Protein AF-A0A1S3S7C3-F1 (afdb_monomer_lite)

Structure (mmCIF, N/CA/C/O backbone):
data_AF-A0A1S3S7C3-F1
#
_entry.id   AF-A0A1S3S7C3-F1
#
loop_
_atom_site.group_PDB
_atom_site.id
_atom_site.type_symbol
_atom_site.label_atom_id
_atom_site.label_alt_id
_atom_site.label_comp_id
_atom_site.label_asym_id
_atom_site.label_entity_id
_atom_site.label_seq_id
_atom_site.pdbx_PDB_ins_code
_atom_site.Cartn_x
_atom_site.Cartn_y
_atom_site.Cartn_z
_atom_site.occupancy
_atom_site.B_iso_or_equiv
_atom_site.auth_seq_id
_atom_site.auth_comp_id
_atom_site.auth_asym_id
_atom_site.auth_atom_id
_atom_site.pdbx_PDB_model_num
ATOM 1 N N . MET A 1 1 ? 17.188 -23.220 3.586 1.00 48.81 1 MET A N 1
ATOM 2 C CA . MET A 1 1 ? 16.042 -23.417 2.674 1.00 48.81 1 MET A CA 1
ATOM 3 C C . MET A 1 1 ? 15.777 -24.910 2.577 1.00 48.81 1 MET A C 1
ATOM 5 O O . MET A 1 1 ? 16.511 -25.603 1.889 1.00 48.81 1 MET A O 1
ATOM 9 N N . SER A 1 2 ? 14.807 -25.428 3.324 1.00 37.66 2 SER A N 1
ATOM 10 C CA . SER A 1 2 ? 14.403 -26.836 3.256 1.00 37.66 2 SER A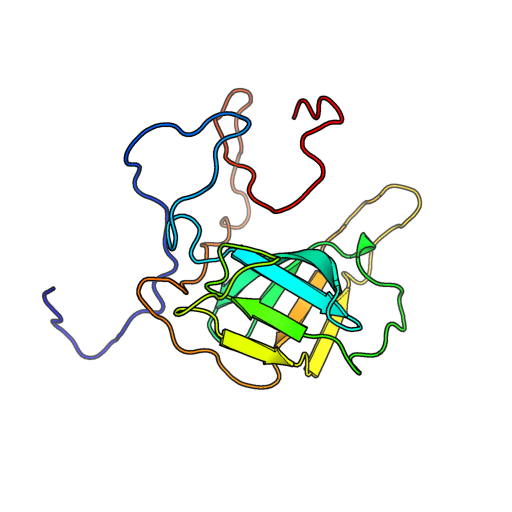 CA 1
ATOM 11 C C . SER A 1 2 ? 12.892 -26.883 3.073 1.00 37.66 2 SER A C 1
ATOM 13 O O . SER A 1 2 ? 12.126 -26.590 3.985 1.00 37.66 2 SER A O 1
ATOM 15 N N . CYS A 1 3 ? 12.478 -27.192 1.847 1.00 47.62 3 CYS A N 1
ATOM 16 C CA . CYS A 1 3 ? 11.090 -27.427 1.489 1.00 47.62 3 CYS A CA 1
ATOM 17 C C . CYS A 1 3 ? 10.824 -28.925 1.680 1.00 47.62 3 CYS A C 1
ATOM 19 O O . CYS A 1 3 ? 11.349 -29.747 0.932 1.00 47.62 3 CYS A O 1
ATOM 21 N N . LEU A 1 4 ? 10.066 -29.287 2.713 1.00 45.44 4 LEU A N 1
ATOM 22 C CA . LEU A 1 4 ? 9.526 -30.631 2.898 1.00 45.44 4 LEU A CA 1
ATOM 23 C C . LEU A 1 4 ? 8.004 -30.491 2.973 1.00 45.44 4 LEU A C 1
ATOM 25 O O . LEU A 1 4 ? 7.492 -29.799 3.847 1.00 45.44 4 LEU A O 1
ATOM 29 N N . SER A 1 5 ? 7.310 -31.170 2.057 1.00 46.44 5 SER A N 1
ATOM 30 C CA . SER A 1 5 ? 5.859 -31.156 1.791 1.00 46.44 5 SER A CA 1
ATOM 31 C C . SER A 1 5 ? 5.345 -30.024 0.881 1.00 46.44 5 SER A C 1
ATOM 33 O O . SER A 1 5 ? 5.701 -28.858 0.999 1.00 46.44 5 SER A O 1
ATOM 35 N N . SER A 1 6 ? 4.515 -30.419 -0.087 1.00 49.88 6 SER A N 1
ATOM 36 C CA . SER A 1 6 ? 4.051 -29.656 -1.256 1.00 49.88 6 SER A CA 1
ATOM 37 C C . SER A 1 6 ? 2.974 -28.603 -0.935 1.00 49.88 6 SER A C 1
ATOM 39 O O . SER A 1 6 ? 2.016 -28.420 -1.680 1.00 49.88 6 SER A O 1
ATOM 41 N N . VAL A 1 7 ? 3.119 -27.897 0.186 1.00 41.91 7 VAL A N 1
ATOM 42 C CA . VAL A 1 7 ? 2.294 -26.737 0.528 1.00 41.91 7 VAL A CA 1
ATOM 43 C C . VAL A 1 7 ? 3.240 -25.568 0.745 1.00 41.91 7 VAL A C 1
ATOM 45 O O . VAL A 1 7 ? 3.814 -25.393 1.816 1.00 41.91 7 VAL A O 1
ATOM 48 N N . CYS A 1 8 ? 3.427 -24.769 -0.305 1.00 44.06 8 CYS A N 1
ATOM 49 C CA . CYS A 1 8 ? 4.042 -23.455 -0.175 1.00 44.06 8 CYS A CA 1
ATOM 50 C C . CYS A 1 8 ? 3.039 -22.582 0.588 1.00 44.06 8 CYS A C 1
ATOM 52 O O . CYS A 1 8 ? 2.132 -21.996 -0.007 1.00 44.06 8 CYS A O 1
ATOM 54 N N . LEU A 1 9 ? 3.114 -22.617 1.920 1.00 42.75 9 LEU A N 1
ATOM 55 C CA . LEU A 1 9 ? 2.283 -21.792 2.785 1.00 42.75 9 LEU A CA 1
ATOM 56 C C . LEU A 1 9 ? 2.474 -20.332 2.360 1.00 42.75 9 LEU A C 1
ATOM 58 O O . LEU A 1 9 ? 3.602 -19.874 2.175 1.00 42.75 9 LEU A O 1
ATOM 62 N N . LEU A 1 10 ? 1.362 -19.616 2.173 1.00 52.69 10 LEU A N 1
ATOM 63 C CA . LEU A 1 10 ? 1.341 -18.157 2.078 1.00 52.69 10 LEU A CA 1
ATOM 64 C C . LEU A 1 10 ? 1.854 -17.604 3.412 1.00 52.69 10 LEU A C 1
ATOM 66 O O . LEU A 1 10 ? 1.078 -17.300 4.313 1.00 52.69 10 LEU A O 1
ATOM 70 N N . GLN A 1 11 ? 3.171 -17.553 3.562 1.00 65.00 11 GLN A N 1
ATOM 71 C CA . GLN A 1 11 ? 3.810 -17.030 4.751 1.00 65.00 11 GLN A CA 1
ATOM 72 C C . GLN A 1 11 ? 3.891 -15.514 4.578 1.00 65.00 11 GLN A C 1
ATOM 74 O O . GLN A 1 11 ? 4.613 -15.015 3.718 1.00 65.00 11 GLN A O 1
ATOM 79 N N . CYS A 1 12 ? 3.108 -14.778 5.360 1.00 76.12 12 CYS A N 1
ATOM 80 C CA . CYS A 1 12 ? 3.391 -13.369 5.580 1.00 76.12 12 CYS A CA 1
ATOM 81 C C . CYS A 1 12 ? 4.663 -13.242 6.420 1.00 76.12 12 CYS A C 1
ATOM 83 O O . CYS A 1 12 ? 4.981 -14.119 7.230 1.00 76.12 12 CYS A O 1
ATOM 85 N N . VAL A 1 13 ? 5.414 -12.172 6.202 1.00 74.94 13 VAL A N 1
ATOM 86 C CA . VAL A 1 13 ? 6.677 -11.955 6.898 1.00 74.94 13 VAL A CA 1
ATOM 87 C C . VAL A 1 13 ? 6.409 -11.129 8.149 1.00 74.94 13 VAL A C 1
ATOM 89 O O . VAL A 1 13 ? 5.790 -10.067 8.099 1.00 74.94 13 VAL A O 1
ATOM 92 N N . VAL A 1 14 ? 6.900 -11.625 9.282 1.00 60.53 14 VAL A N 1
ATOM 93 C CA . VAL A 1 14 ? 7.123 -10.822 10.486 1.00 60.53 14 VAL A CA 1
ATOM 94 C C . VAL A 1 14 ? 8.602 -10.470 10.476 1.00 60.53 14 VAL A C 1
ATOM 96 O O . VAL A 1 14 ? 9.438 -11.369 10.385 1.00 60.53 14 VAL A O 1
ATOM 99 N N . LEU A 1 15 ? 8.942 -9.182 10.536 1.00 60.53 15 LEU A N 1
ATOM 100 C CA . LEU A 1 15 ? 10.342 -8.779 10.625 1.00 60.53 15 LEU A CA 1
ATOM 101 C C . LEU A 1 15 ? 10.940 -9.300 11.931 1.00 60.53 15 LEU A C 1
ATOM 103 O O . LEU A 1 15 ? 10.617 -8.829 13.019 1.00 60.53 15 LEU A O 1
ATOM 107 N N . ILE A 1 16 ? 11.825 -10.281 11.804 1.00 52.38 16 ILE A N 1
ATOM 108 C CA . ILE A 1 16 ? 12.679 -10.758 12.886 1.00 52.38 16 ILE A CA 1
ATOM 109 C C . ILE A 1 16 ? 13.932 -9.884 12.832 1.00 52.38 16 ILE A C 1
ATOM 111 O O . ILE A 1 16 ? 14.726 -9.974 11.900 1.00 52.38 16 ILE A O 1
ATOM 115 N N . LEU A 1 17 ? 14.011 -8.942 13.771 1.00 50.34 17 LEU A N 1
ATOM 116 C CA . LEU A 1 17 ? 14.919 -7.795 13.769 1.00 50.34 17 LEU A CA 1
ATOM 117 C C . LEU A 1 17 ? 16.381 -8.136 13.446 1.00 50.34 17 LEU A C 1
ATOM 119 O O . LEU A 1 17 ? 16.981 -9.002 14.076 1.00 50.34 17 LEU A O 1
ATOM 123 N N . SER A 1 18 ? 16.994 -7.290 12.616 1.00 40.81 18 SER A N 1
ATOM 124 C CA . SER A 1 18 ? 18.381 -6.879 12.823 1.00 40.81 18 SER A CA 1
ATOM 125 C C . SER A 1 18 ? 18.434 -5.351 12.885 1.00 40.81 18 SER A C 1
ATOM 127 O O . SER A 1 18 ? 18.091 -4.670 11.926 1.00 40.81 18 SER A O 1
ATOM 129 N N . THR A 1 19 ? 18.842 -4.855 14.057 1.00 41.34 19 THR A N 1
ATOM 130 C CA . THR A 1 19 ? 19.133 -3.461 14.445 1.00 41.34 19 THR A CA 1
ATOM 131 C C . THR A 1 19 ? 18.018 -2.414 14.282 1.00 41.34 19 THR A C 1
ATOM 133 O O . THR A 1 19 ? 17.567 -2.073 13.198 1.00 41.34 19 THR A O 1
ATOM 136 N N . LYS A 1 20 ? 17.627 -1.859 15.434 1.00 40.78 20 LYS A N 1
ATOM 137 C CA . LYS A 1 20 ? 16.771 -0.688 15.666 1.00 40.78 20 LYS A CA 1
ATOM 138 C C . LYS A 1 20 ? 17.064 0.468 14.688 1.00 40.78 20 LYS A C 1
ATOM 140 O O . LYS A 1 20 ? 18.067 1.153 14.854 1.00 40.78 20 LYS A O 1
ATOM 145 N N . ILE A 1 21 ? 16.156 0.726 13.744 1.00 48.03 21 ILE A N 1
ATOM 146 C CA . ILE A 1 21 ? 16.089 1.999 13.008 1.00 48.03 21 ILE A CA 1
ATOM 147 C C . ILE A 1 21 ? 15.004 2.859 13.664 1.00 48.03 21 ILE A C 1
ATOM 149 O O . ILE A 1 21 ? 13.841 2.463 13.709 1.00 48.03 21 ILE A O 1
ATOM 153 N N . VAL A 1 22 ? 15.408 4.000 14.225 1.00 42.78 22 VAL A N 1
ATOM 154 C CA . VAL A 1 22 ? 14.545 5.022 14.838 1.00 42.78 22 VAL A CA 1
ATOM 155 C C . VAL A 1 22 ? 14.918 6.351 14.202 1.00 42.78 22 VAL A C 1
ATOM 157 O O . VAL A 1 22 ? 16.070 6.747 14.332 1.00 42.78 22 VAL A O 1
ATOM 160 N N . GLY A 1 23 ? 13.952 7.022 13.571 1.00 52.56 23 GLY A N 1
ATOM 161 C CA . GLY A 1 23 ? 14.074 8.405 13.096 1.00 52.56 23 GLY A CA 1
ATOM 162 C C . GLY A 1 23 ? 15.039 8.621 11.921 1.00 52.56 23 GLY A C 1
ATOM 163 O O . GLY A 1 23 ? 16.202 8.238 11.969 1.00 52.56 23 GLY A O 1
ATOM 164 N N . SER A 1 24 ? 14.549 9.284 10.870 1.00 57.94 24 SER A N 1
ATOM 165 C CA . SER A 1 24 ? 15.344 9.993 9.847 1.00 57.94 24 SER A CA 1
ATOM 166 C C . SER A 1 24 ? 16.507 9.232 9.191 1.00 57.94 24 SER A C 1
ATOM 168 O O . SER A 1 24 ? 17.515 9.844 8.843 1.00 57.94 24 SER A O 1
ATOM 170 N N . GLN A 1 25 ? 16.403 7.913 9.023 1.00 73.88 25 GLN A N 1
ATOM 171 C CA . GLN A 1 25 ? 17.393 7.135 8.279 1.00 73.88 25 GLN A CA 1
ATOM 172 C C . GLN A 1 25 ? 16.745 6.439 7.095 1.00 73.88 25 GLN A C 1
ATOM 174 O O . GLN A 1 25 ? 15.677 5.834 7.220 1.00 73.88 25 GLN A O 1
ATOM 179 N N . ASP A 1 26 ? 17.429 6.509 5.960 1.00 82.75 26 ASP A N 1
ATOM 180 C CA . ASP A 1 26 ? 17.011 5.833 4.745 1.00 82.75 26 ASP A CA 1
ATOM 181 C C . ASP A 1 26 ? 16.933 4.325 4.986 1.00 82.75 26 ASP A C 1
ATOM 183 O O . ASP A 1 26 ? 17.867 3.688 5.482 1.00 82.75 26 ASP A O 1
ATOM 187 N N . ALA A 1 27 ? 15.798 3.735 4.620 1.00 85.69 27 ALA A N 1
ATOM 188 C CA . ALA A 1 27 ? 15.643 2.294 4.677 1.00 85.69 27 ALA A CA 1
ATOM 189 C C . ALA A 1 27 ? 16.533 1.628 3.622 1.00 85.69 27 ALA A C 1
ATOM 191 O O . ALA A 1 27 ? 16.563 2.040 2.459 1.00 85.69 27 ALA A O 1
ATOM 192 N N . VAL A 1 28 ? 17.206 0.541 4.002 1.00 88.31 28 VAL A N 1
ATOM 193 C CA . VAL A 1 28 ? 17.890 -0.327 3.037 1.00 88.31 28 VAL A CA 1
ATOM 194 C C . VAL A 1 28 ? 16.843 -1.015 2.152 1.00 88.31 28 VAL A C 1
ATOM 196 O O . VAL A 1 28 ? 15.759 -1.384 2.617 1.00 88.31 28 VAL A O 1
ATOM 199 N N . ALA A 1 29 ? 17.163 -1.190 0.867 1.00 87.50 29 ALA A N 1
ATOM 200 C CA . ALA A 1 29 ? 16.312 -1.901 -0.081 1.00 87.50 29 ALA A CA 1
ATOM 201 C C . ALA A 1 29 ? 15.889 -3.269 0.475 1.00 87.50 29 ALA A C 1
ATOM 203 O O . ALA A 1 29 ? 16.731 -4.071 0.872 1.00 87.50 29 ALA A O 1
ATOM 204 N N . GLY A 1 30 ? 14.583 -3.543 0.472 1.00 85.94 30 GLY A N 1
ATOM 205 C CA . GLY A 1 30 ? 14.046 -4.842 0.885 1.00 85.94 30 GLY A CA 1
ATOM 206 C C . GLY A 1 30 ? 13.919 -5.057 2.391 1.00 85.94 30 GLY A C 1
ATOM 207 O O . GLY A 1 30 ? 13.516 -6.141 2.783 1.00 85.94 30 GLY A O 1
ATOM 208 N N . ILE A 1 31 ? 14.193 -4.062 3.246 1.00 89.81 31 ILE A N 1
ATOM 209 C CA . ILE A 1 31 ? 13.869 -4.174 4.682 1.00 89.81 31 ILE A CA 1
ATOM 210 C C . ILE A 1 31 ? 12.345 -4.207 4.869 1.00 89.81 31 ILE A C 1
ATOM 212 O O . ILE A 1 31 ? 11.804 -5.086 5.528 1.00 89.81 31 ILE A O 1
ATOM 216 N N . TRP A 1 32 ? 11.633 -3.260 4.257 1.00 93.00 32 TRP A N 1
ATOM 217 C CA . TRP A 1 32 ? 10.181 -3.111 4.397 1.00 93.00 32 TRP A CA 1
ATOM 218 C C . TRP A 1 32 ? 9.475 -3.673 3.166 1.00 93.00 32 TRP A C 1
ATOM 220 O O . TRP A 1 32 ? 8.925 -2.939 2.349 1.00 93.00 32 TRP A O 1
ATOM 230 N N . GLN A 1 33 ? 9.535 -4.995 3.009 1.00 95.12 33 GLN A N 1
ATOM 231 C CA . GLN A 1 33 ? 9.129 -5.711 1.787 1.00 95.12 33 GLN A CA 1
ATOM 232 C C . GLN A 1 33 ? 7.644 -5.544 1.425 1.00 95.12 33 GLN A C 1
ATOM 234 O O . GLN A 1 33 ? 7.249 -5.748 0.278 1.00 95.12 33 GLN A O 1
ATOM 239 N N . TRP A 1 34 ? 6.813 -5.173 2.397 1.00 96.81 34 TRP A N 1
ATOM 240 C CA . TRP A 1 34 ? 5.389 -4.906 2.208 1.00 96.81 34 TRP A CA 1
ATOM 241 C C . TRP A 1 34 ? 5.074 -3.450 1.868 1.00 96.81 34 TRP A C 1
ATOM 243 O O . TRP A 1 34 ? 3.908 -3.129 1.642 1.00 96.81 34 TRP A O 1
ATOM 253 N N . GLN A 1 35 ? 6.059 -2.549 1.875 1.00 97.56 35 GLN A N 1
ATOM 254 C CA . GLN A 1 35 ? 5.821 -1.132 1.636 1.00 97.56 35 GLN A CA 1
ATOM 255 C C . GLN A 1 35 ? 5.280 -0.920 0.219 1.00 97.56 35 GLN A C 1
ATOM 257 O O . GLN A 1 35 ? 5.946 -1.207 -0.776 1.00 97.56 35 GLN A O 1
ATOM 262 N N . ALA A 1 36 ? 4.074 -0.366 0.141 1.00 98.25 36 ALA A N 1
ATOM 263 C CA . ALA A 1 36 ? 3.466 0.057 -1.106 1.00 98.25 36 ALA A CA 1
ATOM 264 C C . ALA A 1 36 ? 3.560 1.579 -1.255 1.00 98.25 36 ALA A C 1
ATOM 266 O O . ALA A 1 36 ? 3.334 2.329 -0.301 1.00 98.25 36 ALA A O 1
ATOM 267 N N . SER A 1 37 ? 3.870 2.028 -2.469 1.00 98.00 37 SER A N 1
ATOM 268 C CA . SER A 1 37 ? 3.837 3.435 -2.868 1.00 98.00 37 SER A CA 1
ATOM 269 C C . SER A 1 37 ? 2.696 3.649 -3.854 1.00 98.00 37 SER A C 1
ATOM 271 O O . SER A 1 37 ? 2.693 3.060 -4.937 1.00 98.00 37 SER A O 1
ATOM 273 N N . LEU A 1 38 ? 1.723 4.483 -3.493 1.00 98.25 38 LEU A N 1
ATOM 274 C CA . LEU A 1 38 ? 0.575 4.793 -4.340 1.00 98.25 38 LEU A CA 1
ATOM 275 C C . LEU A 1 38 ? 0.887 6.018 -5.196 1.00 98.25 38 LEU A C 1
ATOM 277 O O . LEU A 1 38 ? 1.302 7.055 -4.675 1.00 98.25 38 LEU A O 1
ATOM 281 N N . HIS A 1 39 ? 0.693 5.888 -6.511 1.00 97.38 39 HIS A N 1
ATOM 282 C CA . HIS A 1 39 ? 0.994 6.933 -7.487 1.00 97.38 39 HIS A CA 1
ATOM 283 C C . HIS A 1 39 ? -0.184 7.279 -8.393 1.00 97.38 39 HIS A C 1
ATOM 285 O O . HIS A 1 39 ? -0.954 6.414 -8.817 1.00 97.38 39 HIS A O 1
ATOM 291 N N . ARG A 1 40 ? -0.267 8.565 -8.734 1.00 95.06 40 ARG A N 1
ATOM 292 C CA . ARG A 1 40 ? -1.087 9.112 -9.818 1.00 95.06 40 ARG A CA 1
ATOM 293 C C . ARG A 1 40 ? -0.273 10.143 -10.572 1.00 95.06 40 ARG A C 1
ATOM 295 O O . ARG A 1 40 ? 0.439 10.920 -9.950 1.00 95.06 40 ARG A O 1
ATOM 302 N N . GLN A 1 41 ? -0.396 10.162 -11.901 1.00 91.00 41 GLN A N 1
ATOM 303 C CA . GLN A 1 41 ? 0.347 11.107 -12.753 1.00 91.00 41 GLN A CA 1
ATOM 304 C C . GLN A 1 41 ? 1.855 11.106 -12.425 1.00 91.00 41 GLN A C 1
ATOM 306 O O . GLN A 1 41 ? 2.485 12.151 -12.312 1.00 91.00 41 GLN A O 1
ATOM 311 N N . SER A 1 42 ? 2.407 9.911 -12.191 1.00 88.69 42 SER A N 1
ATOM 312 C CA . SER A 1 42 ? 3.798 9.679 -11.773 1.00 88.69 42 SER A CA 1
ATOM 313 C C . SER A 1 42 ? 4.204 10.238 -10.400 1.00 88.69 42 SER A C 1
ATOM 315 O O . SER A 1 42 ? 5.316 9.966 -9.960 1.00 88.69 42 SER A O 1
ATOM 317 N N . SER A 1 43 ? 3.316 10.908 -9.662 1.00 93.31 43 SER A N 1
ATOM 318 C CA . SER A 1 43 ? 3.601 11.439 -8.325 1.00 93.31 43 SER A CA 1
ATOM 319 C C . SER A 1 43 ? 3.168 10.481 -7.218 1.00 93.31 43 SER A C 1
ATOM 321 O O . SER A 1 43 ? 2.061 9.936 -7.272 1.00 93.31 43 SER A O 1
ATOM 323 N N . HIS A 1 44 ? 4.032 10.293 -6.217 1.00 94.69 44 HIS A N 1
ATOM 324 C CA . HIS A 1 44 ? 3.675 9.638 -4.959 1.00 94.69 44 HIS A CA 1
ATOM 325 C C . HIS A 1 44 ? 2.691 10.522 -4.197 1.00 94.69 44 HIS A C 1
ATOM 327 O O . HIS A 1 44 ? 2.870 11.738 -4.140 1.00 94.69 44 HIS A O 1
ATOM 333 N N . PHE A 1 45 ? 1.667 9.919 -3.600 1.00 93.94 45 PHE A N 1
ATOM 334 C CA . PHE A 1 45 ? 0.719 10.676 -2.782 1.00 93.94 45 PHE A CA 1
ATOM 335 C C . PHE A 1 45 ? 0.360 9.995 -1.459 1.00 93.94 45 PHE A C 1
ATOM 337 O O . PHE A 1 45 ? 0.119 10.702 -0.488 1.00 93.94 45 PHE A O 1
ATOM 344 N N . TYR A 1 46 ? 0.383 8.659 -1.383 1.00 95.69 46 TYR A N 1
ATOM 345 C CA . TYR A 1 46 ? 0.159 7.920 -0.135 1.00 95.69 46 TYR A CA 1
ATOM 346 C C . TYR A 1 46 ? 0.916 6.590 -0.102 1.00 95.69 46 TYR A C 1
ATOM 348 O O . TYR A 1 46 ? 1.358 6.067 -1.129 1.00 95.69 46 TYR A O 1
ATOM 356 N N . GLY A 1 47 ? 1.039 6.026 1.099 1.00 96.69 47 GLY A N 1
ATOM 357 C CA . GLY A 1 47 ? 1.559 4.682 1.326 1.00 96.69 47 GLY A CA 1
ATOM 358 C C . GLY A 1 47 ? 0.469 3.611 1.427 1.00 96.69 47 GLY A C 1
ATOM 359 O O . GLY A 1 47 ? -0.733 3.885 1.459 1.00 96.69 47 GLY A O 1
ATOM 360 N N . GLY A 1 48 ? 0.911 2.364 1.523 1.00 97.88 48 GLY A N 1
ATOM 3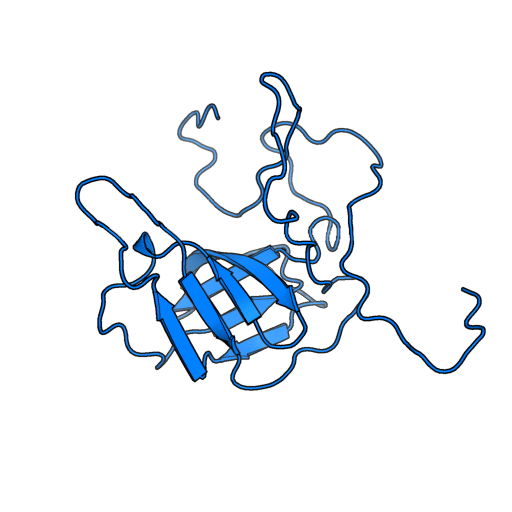61 C CA . GLY A 1 48 ? 0.078 1.223 1.881 1.00 97.88 48 GLY A CA 1
ATOM 362 C C . GLY A 1 48 ? 0.929 0.025 2.285 1.00 97.88 48 GLY A C 1
ATOM 363 O O . GLY A 1 48 ? 2.160 0.081 2.255 1.00 97.88 48 GLY A O 1
ATOM 364 N N . SER A 1 49 ? 0.268 -1.070 2.631 1.00 98.31 49 SER A N 1
ATOM 365 C CA . SER A 1 49 ? 0.903 -2.331 2.995 1.00 98.31 49 SER A CA 1
ATOM 366 C C . SER A 1 49 ? 0.395 -3.447 2.099 1.00 98.31 49 SER A C 1
ATOM 368 O O . SER A 1 49 ? -0.806 -3.674 1.993 1.00 98.31 49 SER A O 1
ATOM 370 N N . PHE A 1 50 ? 1.302 -4.158 1.447 1.00 98.25 50 PHE A N 1
ATOM 371 C CA . PHE A 1 50 ? 0.992 -5.370 0.708 1.00 98.25 50 PHE A CA 1
ATOM 372 C C . PHE A 1 50 ? 0.651 -6.485 1.695 1.00 98.25 50 PHE A C 1
ATOM 374 O O . PHE A 1 50 ? 1.454 -6.797 2.570 1.00 98.25 50 PHE A O 1
ATOM 381 N N . ILE A 1 51 ? -0.547 -7.059 1.591 1.00 97.81 51 ILE A N 1
ATOM 382 C CA . ILE A 1 51 ? -1.056 -8.036 2.573 1.00 97.81 51 ILE A CA 1
ATOM 383 C C . ILE A 1 51 ? -1.199 -9.444 1.990 1.00 97.81 51 ILE A C 1
ATOM 385 O O . ILE A 1 51 ? -1.294 -10.417 2.731 1.00 97.81 51 ILE A O 1
ATOM 389 N N . ASN A 1 52 ? -1.196 -9.575 0.662 1.00 96.25 52 ASN A N 1
ATOM 390 C CA . ASN A 1 52 ? -1.053 -10.831 -0.081 1.00 96.25 52 ASN A CA 1
ATOM 391 C C . ASN A 1 52 ? -0.783 -10.507 -1.563 1.00 96.25 52 ASN A C 1
ATOM 393 O O . ASN A 1 52 ? -0.717 -9.341 -1.922 1.00 96.25 52 ASN A O 1
ATOM 397 N N . LYS A 1 53 ? -0.732 -11.525 -2.434 1.00 96.81 53 LYS A N 1
ATOM 398 C CA . LYS A 1 53 ? -0.426 -11.395 -3.873 1.00 96.81 53 LYS A CA 1
ATOM 399 C C . LYS A 1 53 ? -1.267 -10.373 -4.653 1.00 96.81 53 LYS A C 1
ATOM 401 O O . LYS A 1 53 ? -0.816 -9.931 -5.702 1.00 96.81 53 LYS A O 1
ATOM 406 N N . GLU A 1 54 ? -2.467 -10.024 -4.200 1.00 98.31 54 GLU A N 1
ATOM 407 C CA . GLU A 1 54 ? -3.431 -9.220 -4.966 1.00 98.31 54 GLU A CA 1
ATOM 408 C C . GLU A 1 54 ? -3.973 -8.009 -4.205 1.00 98.31 54 GLU A C 1
ATOM 410 O O . GLU A 1 54 ? -4.776 -7.257 -4.757 1.00 98.31 54 GLU A O 1
ATOM 415 N N . TRP A 1 55 ? -3.574 -7.812 -2.949 1.00 98.69 55 TRP A N 1
ATOM 416 C CA . TRP A 1 55 ? -4.222 -6.844 -2.074 1.00 98.69 55 TRP A CA 1
ATOM 417 C C . TRP A 1 55 ? -3.219 -5.941 -1.368 1.00 98.69 55 TRP A C 1
ATOM 419 O O . TRP A 1 55 ? -2.235 -6.394 -0.778 1.00 98.69 55 TRP A O 1
ATOM 429 N N . VAL A 1 56 ? -3.534 -4.647 -1.389 1.00 98.75 56 VAL A N 1
ATOM 430 C CA . VAL A 1 56 ? -2.866 -3.617 -0.594 1.00 98.75 56 VAL A CA 1
ATOM 431 C C . VAL A 1 56 ? -3.868 -3.013 0.377 1.00 98.75 56 VAL A C 1
ATOM 433 O O . VAL A 1 56 ? -4.977 -2.643 -0.008 1.00 98.75 56 VAL A O 1
ATOM 436 N N . LEU A 1 57 ? -3.460 -2.902 1.634 1.00 98.62 57 LEU A N 1
ATOM 437 C CA . LEU A 1 57 ? -4.161 -2.189 2.688 1.00 98.62 57 LEU A CA 1
ATOM 438 C C . LEU A 1 57 ? -3.665 -0.743 2.758 1.00 98.62 57 LEU A C 1
ATOM 440 O O . LEU A 1 57 ? -2.467 -0.487 2.672 1.00 98.62 57 LEU A O 1
ATOM 444 N N . THR A 1 58 ? -4.573 0.210 2.912 1.00 98.38 58 THR A N 1
ATOM 445 C CA . THR A 1 58 ? -4.260 1.638 3.068 1.00 98.38 58 THR A CA 1
ATOM 446 C C . THR A 1 58 ? -5.402 2.336 3.816 1.00 98.38 58 THR A C 1
ATOM 448 O O . THR A 1 58 ? -6.327 1.674 4.288 1.00 98.38 58 THR A O 1
ATOM 451 N N . ALA A 1 59 ? -5.354 3.657 3.943 1.00 97.56 59 ALA A N 1
ATOM 452 C CA . ALA A 1 59 ? -6.381 4.450 4.609 1.00 97.56 59 ALA A CA 1
ATOM 453 C C . ALA A 1 59 ? -7.555 4.774 3.663 1.00 97.56 59 ALA A C 1
ATOM 455 O O . ALA A 1 59 ? -7.383 4.977 2.457 1.00 97.56 59 ALA A O 1
ATOM 456 N N . ALA A 1 60 ? -8.771 4.851 4.201 1.00 97.50 60 ALA A N 1
ATOM 457 C CA . ALA A 1 60 ? -9.955 5.304 3.468 1.00 97.50 60 ALA A CA 1
ATOM 458 C C . ALA A 1 60 ? -9.905 6.798 3.139 1.00 97.50 60 ALA A C 1
ATOM 460 O O . ALA A 1 60 ? -10.440 7.195 2.102 1.00 97.50 60 ALA A O 1
ATOM 461 N N . TYR A 1 61 ? -9.242 7.597 3.974 1.00 95.12 61 TYR A N 1
ATOM 462 C CA . TYR A 1 61 ? -8.981 9.019 3.773 1.00 95.12 61 TYR A CA 1
ATOM 463 C C . TYR A 1 61 ? -8.224 9.294 2.467 1.00 95.12 61 TYR A C 1
ATOM 465 O O . TYR A 1 61 ? -8.447 10.316 1.823 1.00 95.12 61 TYR A O 1
ATOM 473 N N . CYS A 1 62 ? -7.402 8.341 2.008 1.00 93.56 62 CYS A N 1
ATOM 474 C CA . CYS A 1 62 ? -6.656 8.459 0.753 1.00 93.56 62 CYS A CA 1
ATOM 475 C C . CYS A 1 62 ? -7.557 8.599 -0.488 1.00 93.56 62 CYS A C 1
ATOM 477 O O . CYS A 1 62 ? -7.090 9.017 -1.549 1.00 93.56 62 CYS A O 1
ATOM 479 N N . PHE A 1 63 ? -8.835 8.213 -0.387 1.00 95.44 63 PHE A N 1
ATOM 480 C CA . PHE A 1 63 ? -9.753 8.128 -1.517 1.00 95.44 63 PHE A CA 1
ATOM 481 C C . PHE A 1 63 ? -11.124 8.720 -1.182 1.00 95.44 63 PHE A C 1
ATOM 483 O O . PHE A 1 63 ? -11.738 8.420 -0.159 1.00 95.44 63 PHE A O 1
ATOM 490 N N . SER A 1 64 ? -11.685 9.489 -2.113 1.00 91.75 64 SER A N 1
ATOM 491 C CA . SER A 1 64 ? -13.108 9.832 -2.080 1.00 91.75 64 SER A CA 1
ATOM 492 C C . SER A 1 64 ? -13.970 8.619 -2.464 1.00 91.75 64 SER A C 1
ATOM 494 O O . SER A 1 64 ? -13.490 7.670 -3.094 1.00 91.75 64 SER A O 1
ATOM 496 N N . ARG A 1 65 ? -15.268 8.655 -2.126 1.00 84.88 65 ARG A N 1
ATOM 497 C CA . ARG A 1 65 ? -16.220 7.546 -2.347 1.00 84.88 65 ARG A CA 1
ATOM 498 C C . ARG A 1 65 ? -16.269 7.034 -3.793 1.00 84.88 65 ARG A C 1
ATOM 500 O O . ARG A 1 65 ? -16.484 5.845 -3.991 1.00 84.88 65 ARG A O 1
ATOM 507 N N . TYR A 1 66 ? -16.065 7.912 -4.773 1.00 89.50 66 TYR A N 1
ATOM 508 C CA . TYR A 1 66 ? -16.148 7.594 -6.203 1.00 89.50 66 TYR A CA 1
ATOM 509 C C . TYR A 1 66 ? -14.808 7.787 -6.916 1.00 89.50 66 TYR A C 1
ATOM 511 O O . TYR A 1 66 ? -14.768 8.130 -8.097 1.00 89.50 66 TYR A O 1
ATOM 519 N N . THR A 1 67 ? -13.696 7.606 -6.198 1.00 93.25 67 THR A N 1
ATO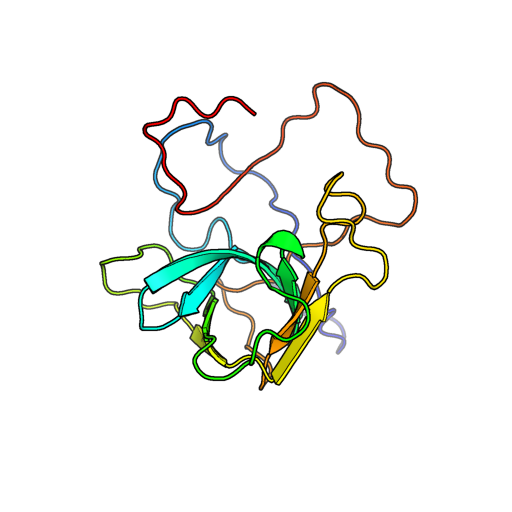M 520 C CA . THR A 1 67 ? -12.376 7.699 -6.824 1.00 93.25 67 THR A CA 1
ATOM 521 C C . THR A 1 67 ? -12.255 6.646 -7.925 1.00 93.25 67 THR A C 1
ATOM 523 O O . THR A 1 67 ? -12.393 5.452 -7.670 1.00 93.25 67 THR A O 1
ATOM 526 N N . SER A 1 68 ? -11.997 7.087 -9.158 1.00 95.94 68 SER A N 1
ATOM 527 C CA . SER A 1 68 ? -11.738 6.190 -10.291 1.00 95.94 68 SER A CA 1
ATOM 528 C C . SER A 1 68 ? -10.459 5.389 -10.057 1.00 95.94 68 SER A C 1
ATOM 530 O O . SER A 1 68 ? -9.523 5.916 -9.477 1.00 95.94 68 SER A O 1
ATOM 532 N N . THR A 1 69 ? -10.342 4.163 -10.555 1.00 97.44 69 THR A N 1
ATOM 533 C CA . THR A 1 69 ? -9.060 3.434 -10.564 1.00 97.44 69 THR A CA 1
ATOM 534 C C . THR A 1 69 ? -8.119 3.880 -11.686 1.00 97.44 69 THR A C 1
ATOM 536 O O . THR A 1 69 ? -6.929 3.570 -11.653 1.00 97.44 69 THR A O 1
ATOM 539 N N . SER A 1 70 ? -8.619 4.634 -12.671 1.00 97.06 70 SER A N 1
ATOM 540 C CA . SER A 1 70 ? -7.831 5.057 -13.830 1.00 97.06 70 SER A CA 1
ATOM 541 C C . SER A 1 70 ? -6.614 5.877 -13.406 1.00 97.06 70 SER A C 1
ATOM 543 O O . SER A 1 70 ? -6.738 6.825 -12.626 1.00 97.06 70 SER A O 1
ATOM 545 N N . GLY A 1 71 ? -5.434 5.492 -13.897 1.00 96.25 71 GLY A N 1
ATOM 546 C CA . GLY A 1 71 ? -4.158 6.136 -13.579 1.00 96.25 71 GLY A CA 1
ATOM 547 C C . GLY A 1 71 ? -3.639 5.901 -12.155 1.00 96.25 71 GLY A C 1
ATOM 548 O O . GLY A 1 71 ? -2.649 6.530 -11.788 1.00 96.25 71 GLY A O 1
ATOM 549 N N . LEU A 1 72 ? -4.284 5.039 -11.356 1.00 98.12 72 LEU A N 1
ATOM 550 C CA . LEU A 1 72 ? -3.776 4.616 -10.051 1.00 98.12 72 LEU A CA 1
ATOM 551 C C . LEU A 1 72 ? -2.801 3.448 -10.220 1.00 98.12 72 LEU A C 1
ATOM 553 O O . LEU A 1 72 ? -3.179 2.370 -10.686 1.00 98.12 72 LEU A O 1
ATOM 557 N N . LEU A 1 73 ? -1.559 3.672 -9.801 1.00 98.12 73 LEU A N 1
ATOM 558 C CA . LEU A 1 73 ? -0.499 2.672 -9.780 1.00 98.12 73 LEU A CA 1
ATOM 559 C C . LEU A 1 73 ? -0.053 2.399 -8.348 1.00 98.12 73 LEU A C 1
ATOM 561 O O . LEU A 1 73 ? 0.079 3.316 -7.537 1.00 98.12 73 LEU A O 1
ATOM 565 N N . VAL A 1 74 ? 0.217 1.132 -8.068 1.00 98.50 74 VAL A N 1
ATOM 566 C CA . VAL A 1 74 ? 0.884 0.667 -6.857 1.00 98.50 74 VAL A CA 1
ATOM 567 C C . VAL A 1 74 ? 2.287 0.234 -7.246 1.00 98.50 74 VAL A C 1
ATOM 569 O O . VAL A 1 74 ? 2.433 -0.613 -8.123 1.00 98.50 74 VAL A O 1
ATOM 572 N N . TYR A 1 75 ? 3.301 0.780 -6.583 1.00 98.25 75 TYR A N 1
ATOM 573 C CA . TYR A 1 75 ? 4.673 0.285 -6.665 1.00 98.25 75 TYR A CA 1
ATOM 574 C C . 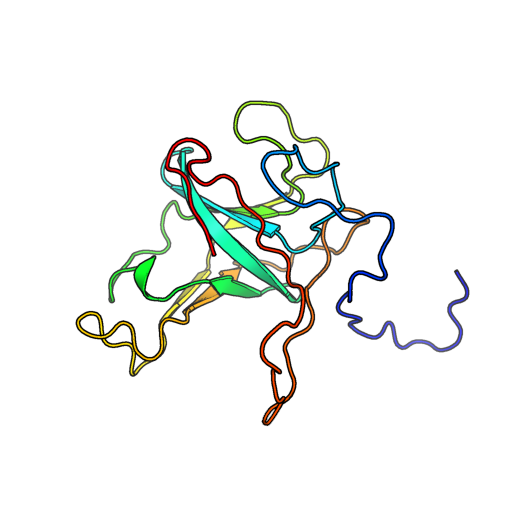TYR A 1 75 ? 5.012 -0.514 -5.407 1.00 98.25 75 TYR A C 1
ATOM 576 O O . TYR A 1 75 ? 4.766 -0.051 -4.292 1.00 98.25 75 TYR A O 1
ATOM 584 N N . LEU A 1 76 ? 5.589 -1.696 -5.604 1.00 98.25 76 LEU A N 1
ATOM 585 C CA . LEU A 1 76 ? 6.111 -2.598 -4.575 1.00 98.25 76 LEU A CA 1
ATOM 586 C C . LEU A 1 76 ? 7.603 -2.821 -4.823 1.00 98.25 76 LEU A C 1
ATOM 588 O O . LEU A 1 76 ? 8.036 -2.728 -5.966 1.00 98.25 76 LEU A O 1
ATOM 592 N N . GLY A 1 77 ? 8.395 -3.085 -3.780 1.00 96.69 77 GLY A N 1
ATOM 593 C CA . GLY A 1 77 ? 9.852 -3.272 -3.910 1.00 96.69 77 GLY A CA 1
ATOM 594 C C . GLY A 1 77 ? 10.629 -1.989 -4.254 1.00 96.69 77 GLY A C 1
ATOM 595 O O . GLY A 1 77 ? 11.828 -2.039 -4.526 1.00 96.69 77 GLY A O 1
ATOM 596 N N . ARG A 1 78 ? 9.952 -0.833 -4.238 1.00 96.25 78 ARG A N 1
ATOM 597 C CA . ARG A 1 78 ? 10.533 0.501 -4.439 1.00 96.25 78 ARG A CA 1
ATOM 598 C C . ARG A 1 78 ? 11.239 0.967 -3.164 1.00 96.25 78 ARG A C 1
ATOM 600 O O . ARG A 1 78 ? 10.676 0.862 -2.080 1.00 96.25 78 ARG A O 1
ATOM 607 N N . GLN A 1 79 ? 12.438 1.530 -3.309 1.00 92.56 79 GLN A N 1
ATOM 608 C CA . GLN A 1 79 ? 13.198 2.157 -2.220 1.00 92.56 79 GLN A CA 1
ATOM 609 C C . GLN A 1 79 ? 13.209 3.687 -2.356 1.00 92.56 79 GLN A C 1
ATOM 611 O O . GLN A 1 79 ? 12.965 4.396 -1.385 1.00 92.56 79 GLN A O 1
ATOM 616 N N . ASN A 1 80 ? 13.452 4.201 -3.563 1.00 91.69 80 ASN A N 1
ATOM 617 C CA . ASN A 1 80 ? 13.630 5.626 -3.840 1.00 91.69 80 ASN A CA 1
ATOM 618 C C . ASN A 1 80 ? 12.502 6.166 -4.727 1.00 91.69 80 ASN A C 1
ATOM 620 O O . ASN A 1 80 ? 12.065 5.491 -5.656 1.00 91.69 80 ASN A O 1
ATOM 624 N N . GLN A 1 81 ? 12.060 7.404 -4.486 1.00 92.50 81 GLN A N 1
ATOM 625 C CA . GLN A 1 81 ? 11.024 8.048 -5.311 1.00 92.50 81 GLN A CA 1
ATOM 626 C C . GLN A 1 81 ? 11.574 8.695 -6.593 1.00 92.50 81 GLN A C 1
ATOM 628 O O . GLN A 1 81 ? 10.833 8.845 -7.560 1.00 92.50 81 GLN A O 1
ATOM 633 N N . GLN A 1 82 ? 12.854 9.083 -6.607 1.00 87.62 82 GLN A N 1
ATOM 634 C CA . GLN A 1 82 ? 13.470 9.850 -7.704 1.00 87.62 82 GLN A CA 1
ATOM 635 C C . GLN A 1 82 ? 14.536 9.071 -8.490 1.00 87.62 82 GLN A C 1
ATOM 637 O O . GLN A 1 82 ? 14.882 9.456 -9.604 1.00 87.62 82 GLN A O 1
ATOM 642 N N . SER A 1 83 ? 15.043 7.975 -7.924 1.00 87.94 83 SER A N 1
ATOM 643 C CA . SER A 1 83 ? 16.102 7.149 -8.514 1.00 87.94 83 SER A CA 1
ATOM 644 C C . SER A 1 83 ? 15.538 5.853 -9.095 1.00 87.94 83 SER A C 1
ATOM 646 O O . SER A 1 83 ? 14.430 5.437 -8.762 1.00 87.94 83 SER A O 1
ATOM 648 N N . ILE A 1 84 ? 16.323 5.190 -9.945 1.00 90.50 84 ILE A N 1
ATOM 649 C CA . ILE A 1 84 ? 15.985 3.873 -10.501 1.00 90.50 84 ILE A CA 1
ATOM 650 C C . ILE A 1 84 ? 15.864 2.846 -9.364 1.00 90.50 84 ILE A C 1
ATOM 652 O O . ILE A 1 84 ? 16.743 2.765 -8.506 1.00 90.50 84 ILE A O 1
ATOM 656 N N . ASN A 1 85 ? 14.810 2.025 -9.389 1.00 94.19 85 ASN A N 1
ATOM 657 C CA . ASN A 1 85 ? 14.627 0.903 -8.469 1.00 94.19 85 ASN A CA 1
ATOM 658 C C . ASN A 1 85 ? 14.666 -0.413 -9.254 1.00 94.19 85 ASN A C 1
ATOM 660 O O . ASN A 1 85 ? 13.738 -0.722 -9.993 1.00 94.19 85 ASN A O 1
ATOM 664 N N . SER A 1 86 ? 15.719 -1.214 -9.090 1.00 95.06 86 SER A N 1
ATOM 665 C CA . SER A 1 86 ? 15.880 -2.476 -9.834 1.00 95.06 86 SER A CA 1
ATOM 666 C C . SER A 1 86 ? 14.919 -3.587 -9.403 1.00 95.06 86 SER A C 1
ATOM 668 O O . SER A 1 86 ? 14.714 -4.537 -10.151 1.00 95.06 86 SER A O 1
ATOM 670 N N . ASN A 1 87 ? 14.354 -3.482 -8.199 1.00 95.56 87 ASN A N 1
ATOM 671 C CA . ASN A 1 87 ? 13.512 -4.514 -7.588 1.00 95.56 87 ASN A CA 1
ATOM 672 C C . ASN A 1 87 ? 12.019 -4.169 -7.633 1.00 95.56 87 ASN A C 1
ATOM 674 O O . ASN A 1 87 ? 11.210 -4.895 -7.052 1.00 95.56 87 ASN A O 1
ATOM 678 N N . GLU A 1 88 ? 11.653 -3.043 -8.254 1.00 96.50 88 GLU A N 1
ATOM 679 C CA . GLU A 1 88 ? 10.277 -2.574 -8.208 1.00 96.50 88 GLU A CA 1
ATOM 680 C C . GLU A 1 88 ? 9.371 -3.305 -9.196 1.00 96.50 88 GLU A C 1
ATOM 682 O O . GLU A 1 88 ? 9.735 -3.579 -10.339 1.00 96.50 88 GLU A O 1
ATOM 687 N N . VAL A 1 89 ? 8.145 -3.558 -8.757 1.00 97.75 89 VAL A N 1
ATOM 688 C CA . VAL A 1 89 ? 7.046 -3.977 -9.622 1.00 97.75 89 VAL A CA 1
ATOM 689 C C . VAL A 1 89 ? 5.949 -2.935 -9.498 1.00 97.75 89 VAL A C 1
ATOM 691 O O . VAL A 1 89 ? 5.577 -2.543 -8.390 1.00 97.75 89 VAL A O 1
ATOM 694 N N . SER A 1 90 ? 5.431 -2.489 -10.640 1.00 97.31 90 SER A N 1
ATOM 695 C CA . SER A 1 90 ? 4.269 -1.606 -10.690 1.00 97.31 90 SER A CA 1
ATOM 696 C C . SER A 1 90 ? 3.038 -2.382 -11.135 1.00 97.31 90 SER A C 1
ATOM 698 O O . SER A 1 90 ? 3.120 -3.225 -12.026 1.00 97.31 90 SER A O 1
ATOM 700 N N . GLN A 1 91 ? 1.899 -2.098 -10.511 1.00 98.50 91 GLN A N 1
ATOM 701 C CA . GLN A 1 91 ? 0.637 -2.760 -10.805 1.00 98.50 91 GLN A CA 1
ATOM 702 C C . GLN A 1 91 ? -0.518 -1.759 -10.785 1.00 98.50 91 GLN A C 1
ATOM 704 O O . GLN A 1 91 ? -0.584 -0.884 -9.919 1.00 98.50 91 GLN A O 1
ATOM 709 N N . THR A 1 92 ? -1.454 -1.883 -11.729 1.00 98.50 92 THR A N 1
ATOM 710 C CA . THR A 1 92 ? -2.688 -1.083 -11.713 1.00 98.50 92 THR A CA 1
ATOM 711 C C . THR A 1 92 ? -3.690 -1.630 -10.695 1.00 98.50 92 THR A C 1
ATOM 713 O O . THR A 1 92 ? -3.634 -2.793 -10.293 1.00 98.50 92 THR A O 1
ATOM 716 N N . VAL A 1 93 ? -4.630 -0.786 -10.273 1.00 98.62 93 VAL A N 1
ATOM 717 C CA . VAL A 1 93 ? -5.698 -1.160 -9.334 1.00 98.62 93 VAL A CA 1
ATOM 718 C C . VAL A 1 93 ? -6.979 -1.473 -10.105 1.00 98.62 93 VAL A C 1
ATOM 720 O O . VAL A 1 93 ? -7.410 -0.690 -10.945 1.00 98.62 93 VAL A O 1
ATOM 723 N N . SER A 1 94 ? -7.603 -2.614 -9.817 1.00 98.44 94 SER A N 1
ATOM 724 C CA . SER A 1 94 ? -8.897 -3.007 -10.388 1.00 98.44 94 SER A CA 1
ATOM 725 C C . SER A 1 94 ? -10.081 -2.539 -9.542 1.00 98.44 94 SER A C 1
ATOM 727 O O . SER A 1 94 ? -11.143 -2.253 -10.090 1.00 98.44 94 SER A O 1
ATOM 729 N N . GLN A 1 95 ? -9.907 -2.409 -8.222 1.00 98.38 95 GLN A N 1
ATOM 730 C CA . GLN A 1 95 ? -10.983 -2.016 -7.311 1.00 98.38 95 GLN A CA 1
ATOM 731 C C . GLN A 1 95 ? -10.457 -1.268 -6.080 1.00 98.38 95 GLN A C 1
ATOM 733 O O . GLN A 1 95 ? -9.427 -1.637 -5.519 1.00 98.38 95 GLN A O 1
ATOM 738 N N . ILE A 1 96 ? -11.204 -0.251 -5.640 1.00 98.56 96 ILE A N 1
ATOM 739 C CA . ILE A 1 96 ? -10.985 0.484 -4.386 1.00 98.56 96 ILE A CA 1
ATOM 740 C C . ILE A 1 96 ? -12.171 0.183 -3.469 1.00 98.56 96 ILE A C 1
ATOM 742 O O . ILE A 1 96 ? -13.317 0.441 -3.837 1.00 98.56 96 ILE A O 1
ATOM 746 N N . ILE A 1 97 ? -11.909 -0.368 -2.287 1.00 98.19 97 ILE A N 1
ATOM 747 C CA . ILE A 1 97 ? -12.930 -0.765 -1.314 1.00 98.19 97 ILE A CA 1
ATOM 748 C C . ILE A 1 97 ? -12.674 -0.009 -0.018 1.00 98.19 97 ILE A C 1
ATOM 750 O O . ILE A 1 97 ? -11.913 -0.451 0.839 1.00 98.19 97 ILE A O 1
ATOM 754 N N . ARG A 1 98 ? -13.322 1.146 0.125 1.00 97.75 98 ARG A N 1
ATOM 755 C CA . ARG A 1 98 ? -13.326 1.893 1.387 1.00 97.75 98 ARG A CA 1
ATOM 756 C C . ARG A 1 98 ? -14.218 1.179 2.389 1.00 97.75 98 ARG A C 1
ATOM 758 O O . ARG A 1 98 ? -15.255 0.635 2.001 1.00 97.75 98 ARG A O 1
ATOM 765 N N . HIS A 1 99 ? -13.856 1.233 3.666 1.00 97.75 99 HIS A N 1
ATOM 766 C CA . HIS A 1 99 ? -14.736 0.737 4.710 1.00 97.75 99 HIS A CA 1
ATOM 767 C C . HIS A 1 99 ? -16.119 1.407 4.600 1.00 97.75 99 HIS A C 1
ATOM 769 O O . HIS A 1 99 ? -16.192 2.638 4.502 1.00 97.75 99 HIS A O 1
ATOM 775 N N . PRO A 1 100 ? -17.225 0.639 4.607 1.00 96.81 100 PRO A N 1
ATOM 776 C CA . PRO A 1 100 ? -18.566 1.186 4.381 1.00 96.81 100 PRO A CA 1
ATOM 777 C C . PRO A 1 100 ? -18.977 2.213 5.442 1.00 96.81 100 PRO A C 1
ATOM 779 O O . PRO A 1 100 ? -19.736 3.129 5.140 1.00 96.81 100 PRO A O 1
ATOM 782 N N . ASN A 1 101 ? -18.423 2.091 6.652 1.00 97.44 101 ASN A N 1
ATOM 783 C CA . ASN A 1 101 ? -18.693 2.982 7.783 1.00 97.44 101 ASN A CA 1
ATOM 784 C C . ASN A 1 101 ? -17.585 4.024 8.016 1.00 97.44 101 ASN A C 1
ATOM 786 O O . ASN A 1 101 ? -17.487 4.554 9.121 1.00 97.44 101 ASN A O 1
ATOM 790 N N . TYR A 1 102 ? -16.707 4.278 7.039 1.00 97.69 102 TYR A N 1
ATOM 791 C CA . TYR A 1 102 ? -15.708 5.338 7.191 1.00 97.69 102 TYR A CA 1
ATOM 792 C C . TYR A 1 102 ? -16.382 6.703 7.366 1.00 97.69 102 TYR A C 1
ATOM 794 O O . TYR A 1 102 ? -17.200 7.108 6.532 1.00 97.69 102 TYR A O 1
ATOM 802 N N . ASN A 1 103 ? -15.998 7.418 8.420 1.00 96.06 103 ASN A N 1
ATOM 803 C CA . ASN A 1 103 ? -16.508 8.743 8.739 1.00 96.06 103 ASN A CA 1
ATOM 804 C C . ASN A 1 103 ? -15.400 9.790 8.577 1.00 96.06 103 ASN A C 1
ATOM 806 O O . ASN A 1 103 ? -14.460 9.831 9.361 1.00 96.06 103 ASN A O 1
ATOM 810 N N . SER A 1 104 ? -15.532 10.684 7.596 1.00 94.19 104 SER A N 1
ATOM 811 C CA . SER A 1 104 ? -14.528 11.724 7.329 1.00 94.19 104 SER A CA 1
ATOM 812 C C . SER A 1 104 ? -14.481 12.845 8.371 1.00 94.19 104 SER A C 1
ATOM 814 O O . SER A 1 104 ? -13.557 13.648 8.338 1.00 94.19 104 SER A O 1
ATOM 816 N N . ALA A 1 105 ? -15.477 12.949 9.256 1.00 95.31 105 ALA A N 1
ATOM 817 C CA . ALA A 1 105 ? -15.484 13.945 10.325 1.00 95.31 105 ALA A CA 1
ATOM 818 C C . ALA A 1 105 ? -14.711 13.471 11.567 1.00 95.31 105 ALA A C 1
ATOM 820 O O . ALA A 1 105 ? -14.120 14.293 12.260 1.00 95.31 105 ALA A O 1
ATOM 821 N N . THR A 1 106 ? -14.715 12.163 11.846 1.00 96.50 106 THR A N 1
ATOM 822 C CA . THR A 1 106 ? -14.064 11.572 13.032 1.00 96.50 106 THR A CA 1
ATOM 823 C C . THR A 1 106 ? -12.835 10.726 12.699 1.00 96.50 106 THR A C 1
ATOM 825 O O . THR A 1 106 ? -12.073 10.393 13.596 1.00 96.50 106 THR A O 1
ATOM 828 N N . ASN A 1 107 ? -12.633 10.386 11.422 1.00 94.06 107 ASN A N 1
ATOM 829 C CA . ASN A 1 107 ? -11.693 9.369 10.938 1.00 94.06 107 ASN A CA 1
ATOM 830 C C . ASN A 1 107 ? -11.964 7.950 11.466 1.00 94.06 107 ASN A C 1
ATOM 832 O O . ASN A 1 107 ? -11.113 7.068 11.352 1.00 94.06 107 ASN A O 1
ATOM 836 N N . ASP A 1 108 ? -13.166 7.685 11.983 1.00 97.44 108 ASP A N 1
ATOM 837 C CA . ASP A 1 108 ? -13.540 6.327 12.368 1.00 97.44 108 ASP A CA 1
ATOM 838 C C . ASP A 1 108 ? -13.578 5.412 11.143 1.00 97.44 108 ASP A C 1
ATOM 840 O O . ASP A 1 108 ? -14.109 5.768 10.087 1.00 97.44 108 ASP A O 1
ATOM 844 N N . ASN A 1 109 ? -13.064 4.194 11.320 1.00 97.25 109 ASN A N 1
ATOM 845 C CA . ASN A 1 109 ? -12.946 3.170 10.284 1.00 97.25 109 ASN A CA 1
ATOM 846 C C . ASN A 1 109 ? -12.118 3.614 9.061 1.00 97.25 109 ASN A C 1
ATOM 848 O O . ASN A 1 109 ? -12.489 3.320 7.920 1.00 97.25 109 ASN A O 1
ATOM 852 N N . ASP A 1 110 ? -11.011 4.328 9.286 1.00 97.69 110 ASP A N 1
ATOM 853 C CA . ASP A 1 110 ? -10.098 4.793 8.236 1.00 97.69 110 ASP A CA 1
ATOM 854 C C . ASP A 1 110 ? -9.255 3.662 7.618 1.00 97.69 110 ASP A C 1
ATOM 856 O O . ASP A 1 110 ? -8.047 3.557 7.806 1.00 97.69 110 ASP A O 1
ATOM 860 N N . ILE A 1 111 ? -9.919 2.775 6.876 1.00 97.94 111 ILE A N 1
ATOM 861 C CA . ILE A 1 111 ? -9.308 1.595 6.265 1.00 97.94 111 ILE A CA 1
ATOM 862 C C . ILE A 1 111 ? -9.877 1.333 4.867 1.00 97.94 111 ILE A C 1
ATOM 864 O O . ILE A 1 111 ? -11.079 1.452 4.609 1.00 97.94 111 ILE A O 1
ATOM 868 N N . CYS A 1 112 ? -8.998 0.986 3.934 1.00 98.38 112 CYS A N 1
ATOM 869 C CA . CYS A 1 112 ? -9.312 0.762 2.532 1.00 98.38 112 CYS A CA 1
ATOM 870 C C . CYS A 1 112 ? -8.492 -0.397 1.970 1.00 98.38 112 CYS A C 1
ATOM 872 O O . CYS A 1 112 ? -7.297 -0.521 2.241 1.00 98.38 112 CYS A O 1
ATOM 874 N N . LEU A 1 113 ? -9.133 -1.223 1.148 1.00 98.56 113 LEU A N 1
ATOM 875 C CA . LEU A 1 113 ? -8.479 -2.272 0.380 1.00 98.56 113 LEU A CA 1
ATOM 876 C C . LEU A 1 113 ? -8.389 -1.872 -1.090 1.00 98.56 113 LEU A C 1
ATOM 878 O O . LEU A 1 113 ? -9.382 -1.483 -1.709 1.00 98.56 113 LEU A O 1
ATOM 882 N N . LEU A 1 114 ? -7.202 -2.030 -1.661 1.00 98.81 114 LEU A N 1
ATOM 883 C CA . LEU A 1 114 ? -6.956 -1.916 -3.090 1.00 98.81 114 LEU A CA 1
ATOM 884 C C . LEU A 1 114 ? -6.761 -3.316 -3.661 1.00 98.81 114 LEU A C 1
ATOM 886 O O . LEU A 1 114 ? -5.829 -4.019 -3.265 1.00 98.81 114 LEU A O 1
ATOM 890 N N . LYS A 1 115 ? -7.623 -3.706 -4.602 1.00 98.75 115 LYS A N 1
ATOM 891 C CA . LYS A 1 115 ? -7.432 -4.927 -5.384 1.00 98.75 115 LYS A CA 1
ATOM 892 C C . LYS A 1 115 ? -6.530 -4.614 -6.565 1.00 98.75 115 LYS A C 1
ATOM 894 O O . LYS A 1 115 ? -6.870 -3.771 -7.396 1.00 98.75 115 LYS A O 1
ATOM 899 N N . LEU A 1 116 ? -5.400 -5.294 -6.664 1.00 98.81 116 LEU A N 1
ATOM 900 C CA . LEU A 1 116 ? -4.518 -5.209 -7.819 1.00 98.81 116 LEU A CA 1
ATOM 901 C C . LEU A 1 116 ? -5.193 -5.841 -9.047 1.00 98.81 116 LEU A C 1
ATOM 903 O O . LEU A 1 116 ? -6.084 -6.682 -8.932 1.00 98.81 116 LEU A O 1
ATOM 907 N N . SER A 1 117 ? -4.828 -5.400 -10.247 1.00 98.56 117 SER A N 1
ATOM 908 C CA . SER A 1 117 ? -5.380 -5.951 -11.494 1.00 98.56 117 SER A CA 1
ATOM 909 C C . SER A 1 117 ? -4.783 -7.309 -11.880 1.00 98.56 117 SER A C 1
ATOM 911 O O . SER A 1 117 ? -5.416 -8.052 -12.625 1.00 98.56 117 SER A O 1
ATOM 913 N N . SER A 1 118 ? -3.615 -7.663 -11.340 1.00 98.31 118 SER A N 1
ATOM 914 C CA . SER A 1 118 ? -3.043 -9.010 -11.394 1.00 98.31 118 SER A CA 1
ATOM 915 C C . SER A 1 118 ? -2.192 -9.287 -10.159 1.00 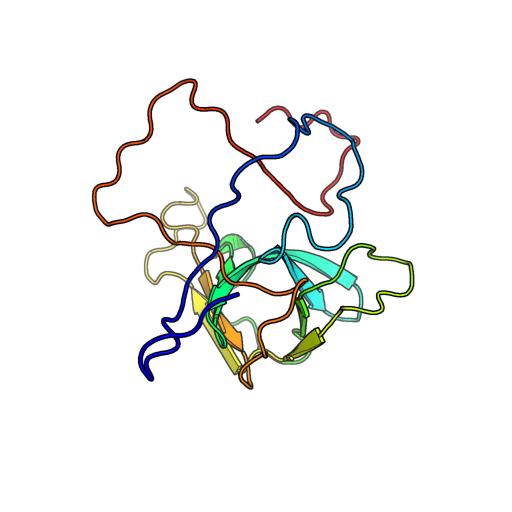98.31 118 SER A C 1
ATOM 917 O O . SER A 1 118 ? -1.741 -8.361 -9.481 1.00 98.31 118 SER A O 1
ATOM 919 N N . SER A 1 119 ? -1.962 -10.570 -9.881 1.00 97.88 119 SER A N 1
ATOM 920 C CA . SER A 1 119 ? -1.109 -11.004 -8.780 1.00 97.88 119 SER A CA 1
ATOM 921 C C . SER A 1 119 ? 0.340 -10.556 -8.974 1.00 97.88 119 SER A C 1
ATOM 923 O O . SER A 1 119 ? 0.901 -10.760 -10.052 1.00 97.88 119 SER A O 1
ATOM 925 N N . VAL A 1 120 ? 0.967 -10.041 -7.919 1.00 97.56 120 VAL A N 1
ATOM 926 C CA . VAL A 1 120 ? 2.397 -9.709 -7.891 1.00 97.56 120 VAL A CA 1
ATOM 927 C C . VAL A 1 120 ? 3.176 -10.874 -7.264 1.00 97.56 120 VAL A C 1
ATOM 929 O O . VAL A 1 120 ? 2.789 -11.359 -6.194 1.00 97.56 120 VAL A O 1
ATOM 932 N N . PRO A 1 121 ? 4.247 -11.371 -7.915 1.00 94.12 121 PRO A N 1
ATOM 933 C CA . PRO A 1 121 ? 5.067 -12.445 -7.370 1.00 94.12 121 PRO A CA 1
ATOM 934 C C . PRO A 1 121 ? 5.847 -11.973 -6.143 1.00 94.12 121 PRO A C 1
ATOM 936 O O . PRO A 1 121 ? 6.285 -10.828 -6.060 1.00 94.12 121 PRO A O 1
ATOM 939 N N . PHE A 1 122 ? 6.044 -12.888 -5.201 1.00 95.19 122 PHE A N 1
ATOM 940 C CA . PHE A 1 122 ? 6.882 -12.631 -4.039 1.00 95.19 122 PHE A CA 1
ATOM 941 C C . PHE A 1 122 ? 8.361 -12.736 -4.413 1.00 95.19 122 PHE A C 1
ATOM 943 O O . PHE A 1 122 ? 8.749 -13.609 -5.191 1.00 95.19 122 PHE A O 1
ATOM 950 N N . THR A 1 123 ? 9.175 -11.852 -3.846 1.00 94.75 123 THR A N 1
ATOM 951 C CA . THR A 1 123 ? 10.626 -11.764 -4.064 1.00 94.75 123 THR A CA 1
ATOM 952 C C . THR A 1 123 ? 11.322 -11.444 -2.742 1.00 94.75 123 THR A C 1
ATOM 954 O O . THR A 1 123 ? 10.662 -11.202 -1.733 1.00 94.75 123 THR A O 1
ATOM 957 N N . ASP A 1 124 ? 12.650 -11.361 -2.736 1.00 92.19 124 ASP A N 1
ATOM 958 C CA . ASP A 1 124 ? 13.406 -10.905 -1.557 1.00 92.19 124 ASP A CA 1
ATOM 959 C C . ASP A 1 124 ? 13.138 -9.426 -1.198 1.00 92.19 124 ASP A C 1
ATOM 961 O O . ASP A 1 124 ? 13.558 -8.948 -0.146 1.00 92.19 124 ASP A O 1
ATOM 965 N N . TYR A 1 125 ? 12.408 -8.696 -2.048 1.00 95.19 125 TYR A N 1
ATOM 966 C CA . TYR A 1 125 ? 12.069 -7.280 -1.878 1.00 95.19 125 TYR A CA 1
ATOM 967 C C . TYR A 1 125 ? 10.561 -7.021 -1.798 1.00 95.19 125 TYR A C 1
ATOM 969 O O . TYR A 1 125 ? 10.155 -5.903 -1.488 1.00 95.19 125 TYR A O 1
ATOM 977 N N . ILE A 1 126 ? 9.736 -8.033 -2.091 1.00 96.50 126 ILE A N 1
ATOM 978 C CA . ILE A 1 126 ? 8.275 -7.945 -2.131 1.00 96.50 126 ILE A CA 1
ATOM 979 C C . ILE A 1 126 ? 7.701 -9.147 -1.390 1.00 96.50 126 ILE A C 1
ATOM 981 O O . ILE A 1 126 ? 7.686 -10.265 -1.906 1.00 96.50 126 ILE A O 1
ATOM 985 N N . GLN A 1 127 ? 7.202 -8.908 -0.185 1.00 96.31 127 GLN A N 1
ATOM 986 C CA . GLN A 1 127 ? 6.569 -9.914 0.664 1.00 96.31 127 GLN A CA 1
ATOM 987 C C . GLN A 1 127 ? 5.390 -9.281 1.397 1.00 96.31 127 GLN A C 1
ATOM 989 O O . GLN A 1 127 ? 5.435 -8.089 1.707 1.00 96.31 127 GLN A O 1
ATOM 994 N N . PRO A 1 128 ? 4.325 -10.044 1.681 1.00 96.62 128 PRO A N 1
ATOM 995 C CA . PRO A 1 128 ? 3.189 -9.504 2.401 1.00 96.62 128 PRO A CA 1
ATOM 996 C C . PRO A 1 128 ? 3.471 -9.377 3.902 1.00 96.62 128 PRO A C 1
ATOM 998 O O . PRO A 1 128 ? 4.129 -10.235 4.494 1.00 96.62 128 PRO A O 1
ATOM 1001 N N . VAL A 1 129 ? 2.912 -8.342 4.531 1.00 95.62 129 VAL A N 1
ATOM 1002 C CA . VAL A 1 129 ? 2.895 -8.203 5.994 1.00 95.62 129 VAL A CA 1
ATOM 1003 C C . VAL A 1 129 ? 1.782 -9.046 6.604 1.00 95.62 129 VAL A C 1
ATOM 1005 O O . VAL A 1 129 ? 0.721 -9.233 6.005 1.00 95.62 129 VAL A O 1
ATOM 1008 N N . CYS A 1 130 ? 2.012 -9.549 7.815 1.00 93.81 130 CYS A N 1
ATOM 1009 C CA . CYS A 1 130 ? 0.973 -10.232 8.572 1.00 93.81 130 CYS A CA 1
ATOM 1010 C C . CYS A 1 130 ? -0.065 -9.246 9.107 1.00 93.81 130 CYS A C 1
ATOM 1012 O O . CYS A 1 130 ? 0.275 -8.192 9.643 1.00 93.81 130 CYS A O 1
ATOM 1014 N N . LEU A 1 131 ? -1.337 -9.625 9.012 1.00 92.19 131 LEU A N 1
ATOM 1015 C CA . LEU A 1 131 ? -2.408 -8.936 9.719 1.00 92.19 131 LEU A CA 1
ATOM 1016 C C . LEU A 1 131 ? -2.493 -9.458 11.151 1.00 92.19 131 LEU A C 1
ATOM 1018 O O . LEU A 1 131 ? -2.309 -10.650 11.402 1.00 92.19 131 LEU A O 1
ATOM 1022 N N . ALA A 1 132 ? -2.799 -8.563 12.082 1.00 90.50 132 ALA A N 1
ATOM 1023 C CA . ALA A 1 132 ? -3.084 -8.959 13.447 1.00 90.50 132 ALA A CA 1
ATOM 1024 C C . ALA A 1 132 ? -4.337 -9.840 13.512 1.00 90.50 132 ALA A C 1
ATOM 1026 O O . ALA A 1 132 ? -5.285 -9.669 12.740 1.00 90.50 132 ALA A O 1
ATOM 1027 N N . ALA A 1 133 ? -4.342 -10.780 14.453 1.00 90.19 133 ALA A N 1
ATOM 1028 C CA . ALA A 1 133 ? -5.506 -11.611 14.698 1.00 90.19 133 ALA A CA 1
ATOM 1029 C C . ALA A 1 133 ? -6.647 -10.776 15.299 1.00 90.19 133 ALA A C 1
ATOM 1031 O O . ALA A 1 133 ? -6.439 -9.762 15.971 1.00 90.19 133 ALA A O 1
ATOM 1032 N N . VAL A 1 134 ? -7.882 -11.226 15.087 1.00 90.06 134 VAL A N 1
ATOM 1033 C CA . VAL A 1 134 ? -9.042 -10.618 15.744 1.00 90.06 134 VAL A CA 1
ATOM 1034 C C . VAL A 1 134 ? -8.870 -10.733 17.260 1.00 90.06 134 VAL A C 1
ATOM 1036 O O . VAL A 1 134 ? -8.568 -11.809 17.773 1.00 90.06 134 VAL A O 1
ATOM 1039 N N . GLY A 1 135 ? -9.060 -9.620 17.970 1.00 89.62 135 GLY A N 1
ATOM 1040 C CA . GLY A 1 135 ? -8.896 -9.565 19.424 1.00 89.62 135 GLY A CA 1
ATOM 1041 C C . GLY A 1 135 ? -7.447 -9.438 19.902 1.00 89.62 135 GLY A C 1
ATOM 1042 O O . GLY A 1 135 ? -7.202 -9.609 21.092 1.00 89.62 135 GLY A O 1
ATOM 1043 N N . SER A 1 136 ? -6.487 -9.139 19.018 1.00 89.44 136 SER A N 1
ATOM 1044 C CA . SER A 1 136 ? -5.134 -8.765 19.441 1.00 89.44 136 SER A CA 1
ATOM 1045 C C . SER A 1 136 ? -5.152 -7.554 20.382 1.00 89.44 136 SER A C 1
ATOM 1047 O O . SER A 1 136 ? -5.831 -6.560 20.128 1.00 89.44 136 SER A O 1
ATOM 1049 N N . THR A 1 137 ? -4.357 -7.639 21.448 1.00 88.88 137 THR A N 1
ATOM 1050 C CA . THR A 1 137 ? -4.164 -6.568 22.432 1.00 88.88 137 THR A CA 1
ATOM 1051 C C . THR A 1 137 ? -2.831 -5.876 22.180 1.00 88.88 137 THR A C 1
ATOM 1053 O O . THR A 1 137 ? -1.810 -6.544 22.023 1.00 88.88 137 THR A O 1
ATOM 1056 N N . TYR A 1 138 ? -2.827 -4.543 22.192 1.00 85.81 138 TYR A N 1
ATOM 1057 C CA . TYR A 1 138 ? -1.620 -3.731 22.036 1.00 85.81 138 TYR A CA 1
ATOM 1058 C C . TYR A 1 138 ? -1.351 -2.976 23.331 1.00 85.81 138 TYR A C 1
ATOM 1060 O O . TYR A 1 138 ? -2.201 -2.225 23.807 1.00 85.81 138 TYR A O 1
ATOM 1068 N N . TYR A 1 139 ? -0.179 -3.199 23.918 1.00 87.81 139 TYR A N 1
ATOM 1069 C CA . TYR A 1 139 ? 0.193 -2.577 25.183 1.00 87.81 139 TYR A CA 1
ATOM 1070 C C . TYR A 1 139 ? 0.884 -1.236 24.947 1.00 87.81 139 TYR A C 1
ATOM 1072 O O . TYR A 1 139 ? 1.747 -1.115 24.071 1.00 87.81 139 TYR A O 1
ATOM 1080 N N . THR A 1 140 ? 0.549 -0.243 25.770 1.00 88.69 140 THR A N 1
ATOM 1081 C CA . THR A 1 140 ? 1.249 1.045 25.800 1.00 88.69 140 THR A CA 1
ATOM 1082 C C . THR A 1 140 ? 2.749 0.833 26.004 1.00 88.69 140 THR A C 1
ATOM 1084 O O . THR A 1 140 ? 3.161 0.024 26.833 1.00 88.69 140 THR A O 1
ATOM 1087 N N . GLY A 1 141 ? 3.570 1.561 25.245 1.00 87.00 141 GLY A N 1
ATOM 1088 C CA . GLY A 1 141 ? 5.030 1.435 25.284 1.00 87.00 141 GLY A CA 1
ATOM 1089 C C . GLY A 1 141 ? 5.604 0.333 24.385 1.00 87.00 141 GLY A C 1
ATOM 1090 O O . GLY A 1 141 ? 6.823 0.172 24.339 1.00 87.00 141 GLY A O 1
ATOM 1091 N N . THR A 1 142 ? 4.770 -0.401 23.636 1.00 85.00 142 THR A N 1
ATOM 1092 C CA . THR A 1 142 ? 5.263 -1.343 22.618 1.00 85.00 142 THR A CA 1
ATOM 1093 C C . THR A 1 142 ? 5.945 -0.574 21.486 1.00 85.00 142 THR A C 1
ATOM 1095 O O . THR A 1 142 ? 5.299 0.183 20.761 1.00 85.00 142 THR A O 1
ATOM 1098 N N . THR A 1 143 ? 7.254 -0.775 21.312 1.00 84.50 143 THR A N 1
ATOM 1099 C CA . THR A 1 143 ? 7.998 -0.176 20.195 1.00 84.50 143 THR A CA 1
ATOM 1100 C C . THR A 1 143 ? 7.464 -0.698 18.865 1.00 84.50 143 THR A C 1
ATOM 1102 O O . THR A 1 143 ? 7.344 -1.906 18.673 1.00 84.50 143 THR A O 1
ATOM 1105 N N . SER A 1 144 ? 7.162 0.226 17.957 1.00 85.31 144 SER A N 1
ATOM 1106 C CA . SER A 1 144 ? 6.626 -0.050 16.625 1.00 85.31 144 SER A CA 1
ATOM 1107 C C . SER A 1 144 ? 7.404 0.740 15.574 1.00 85.31 144 SER A C 1
ATOM 1109 O O . SER A 1 144 ? 8.131 1.677 15.904 1.00 85.31 144 SER A O 1
ATOM 1111 N N . TRP A 1 145 ? 7.249 0.360 14.308 1.00 86.75 145 TRP A N 1
ATOM 1112 C CA . TRP A 1 145 ? 7.912 1.005 13.179 1.00 86.75 145 TRP A CA 1
ATOM 1113 C C . TRP A 1 145 ? 6.869 1.632 12.268 1.00 86.75 145 TRP A C 1
ATOM 1115 O O . TRP A 1 145 ? 5.852 1.010 11.966 1.00 86.75 145 TRP A O 1
ATOM 1125 N N . VAL A 1 146 ? 7.158 2.845 11.805 1.00 87.44 146 VAL A N 1
ATOM 1126 C CA . VAL A 1 146 ? 6.400 3.526 10.756 1.00 87.44 146 VAL A CA 1
ATOM 1127 C C . VAL A 1 146 ? 7.353 3.808 9.608 1.00 87.44 146 VAL A C 1
ATOM 1129 O O . VAL A 1 146 ? 8.470 4.280 9.817 1.00 87.44 146 VAL A O 1
ATOM 1132 N N . THR A 1 147 ? 6.927 3.472 8.396 1.00 90.88 147 THR A N 1
ATOM 1133 C CA . THR A 1 147 ? 7.760 3.515 7.194 1.00 90.88 147 THR A CA 1
ATOM 1134 C C . THR A 1 147 ? 7.016 4.214 6.070 1.00 90.88 147 THR A C 1
ATOM 1136 O O . THR A 1 147 ? 5.803 4.063 5.917 1.00 90.88 147 THR A O 1
ATOM 1139 N N . GLY A 1 148 ? 7.734 4.993 5.267 1.00 91.56 148 GLY A N 1
ATOM 1140 C CA . GLY A 1 148 ? 7.151 5.715 4.143 1.00 91.56 148 GLY A CA 1
ATOM 1141 C C . GLY A 1 148 ? 8.065 6.813 3.614 1.00 91.56 148 GLY A C 1
ATOM 1142 O O . GLY A 1 148 ? 9.191 6.971 4.073 1.00 91.56 148 GLY A O 1
ATOM 1143 N N . TRP A 1 149 ? 7.545 7.577 2.655 1.00 91.19 149 TRP A N 1
ATOM 1144 C CA . TRP A 1 149 ? 8.226 8.707 2.007 1.00 91.19 149 TRP A CA 1
ATOM 1145 C C . TRP A 1 149 ? 7.564 10.047 2.361 1.00 91.19 149 TRP A C 1
ATOM 1147 O O . TRP A 1 149 ? 7.508 10.956 1.536 1.00 91.19 149 TRP A O 1
ATOM 1157 N N . GLY A 1 150 ? 6.982 10.127 3.562 1.00 82.38 150 GLY A N 1
ATOM 1158 C CA . GLY A 1 150 ? 6.331 11.335 4.067 1.00 82.38 150 GLY A CA 1
ATOM 1159 C C . GLY A 1 150 ? 7.326 12.454 4.381 1.00 82.38 150 GLY A C 1
ATOM 1160 O O . GLY A 1 150 ? 8.540 12.258 4.339 1.00 82.38 150 GLY A O 1
ATOM 1161 N N . ASP A 1 151 ? 6.804 13.635 4.703 1.00 71.69 151 ASP A N 1
ATOM 1162 C CA . ASP A 1 151 ? 7.634 14.789 5.043 1.00 71.69 151 ASP A CA 1
ATOM 1163 C C . ASP A 1 151 ? 8.345 14.586 6.388 1.00 71.69 151 ASP A C 1
ATOM 1165 O O . ASP A 1 151 ? 7.715 14.528 7.442 1.00 71.69 151 ASP A O 1
ATOM 1169 N N . ILE A 1 152 ? 9.672 14.495 6.338 1.00 67.25 152 ILE A N 1
ATOM 1170 C CA . ILE A 1 152 ? 10.545 14.338 7.507 1.00 67.25 152 ILE A CA 1
ATOM 1171 C C . ILE A 1 152 ? 10.918 15.679 8.161 1.00 67.25 152 ILE A C 1
ATOM 1173 O O . ILE A 1 152 ? 11.559 15.685 9.209 1.00 67.25 152 ILE A O 1
ATOM 1177 N N . ASN A 1 153 ? 10.529 16.817 7.570 1.00 56.91 153 ASN A N 1
ATOM 1178 C CA . ASN A 1 153 ? 10.894 18.151 8.061 1.00 56.91 153 ASN A CA 1
ATOM 1179 C C . ASN A 1 153 ? 9.919 18.712 9.105 1.00 56.91 153 ASN A C 1
ATOM 1181 O O . ASN A 1 153 ? 10.225 19.713 9.747 1.00 56.91 153 ASN A O 1
ATOM 1185 N N . SER A 1 154 ? 8.751 18.093 9.285 1.00 51.25 154 SER A N 1
ATOM 1186 C CA . SER A 1 154 ? 7.671 18.641 10.115 1.00 51.25 154 SER A CA 1
ATOM 1187 C C . SER A 1 154 ? 7.688 18.194 11.583 1.00 51.25 154 SER A C 1
ATOM 1189 O O . SER A 1 154 ? 6.727 18.454 12.299 1.00 51.25 154 SER A O 1
ATOM 1191 N N . GLY A 1 155 ? 8.773 17.580 12.074 1.00 43.62 155 GLY A N 1
ATOM 1192 C CA . GLY A 1 155 ? 8.869 17.196 13.490 1.00 43.62 155 GLY A CA 1
ATOM 1193 C C . GLY A 1 155 ? 7.766 16.220 13.906 1.00 43.62 155 GLY A C 1
ATOM 1194 O O . GLY A 1 155 ? 7.180 16.366 14.974 1.00 43.62 155 GLY A O 1
ATOM 1195 N N . VAL A 1 156 ? 7.441 15.270 13.026 1.00 45.44 156 VAL A N 1
ATOM 1196 C CA . VAL A 1 156 ? 6.399 14.262 13.244 1.00 45.44 156 VAL A CA 1
ATOM 1197 C C . VAL A 1 156 ? 6.825 13.344 14.393 1.00 45.44 156 VAL A C 1
ATOM 1199 O O . VAL A 1 156 ? 7.603 12.408 14.205 1.00 45.44 156 VAL A O 1
ATOM 1202 N N . GLU A 1 157 ? 6.354 13.650 15.600 1.00 38.84 157 GLU A N 1
ATOM 1203 C CA . GLU A 1 157 ? 6.382 12.743 16.746 1.00 38.84 157 GLU A CA 1
ATOM 1204 C C . GLU A 1 157 ? 5.138 11.841 16.672 1.00 38.84 157 GLU A C 1
ATOM 1206 O O . GLU A 1 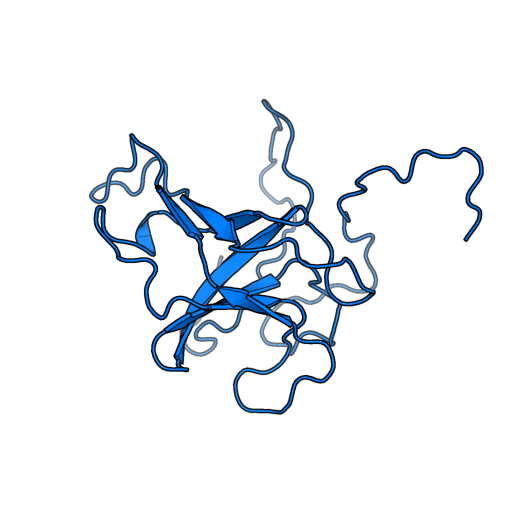157 ? 4.021 12.334 16.501 1.00 38.84 157 GLU A O 1
ATOM 1211 N N . PHE A 1 158 ? 5.350 10.522 16.730 1.00 45.03 158 PHE A N 1
ATOM 1212 C CA . PHE A 1 158 ? 4.293 9.506 16.799 1.00 45.03 158 PHE A CA 1
ATOM 1213 C C . PHE A 1 158 ? 3.917 9.212 18.251 1.00 45.03 158 PHE A C 1
ATOM 1215 O O . PHE A 1 158 ? 4.854 9.055 19.069 1.00 45.03 158 PHE A O 1
#

Secondary structure (DSSP, 8-state):
----SS-----PBP---SS---SS-PPPTTSSTTEEEEEETTEEEEEEEEEETTEEEE-STTS-TT---TT-EEEES---SSS--TT-EEEEEEEEEE-TT--TTT-TT--EEEEESSPPPPBTTB-PBPPPPTT----TT------SS--SSS----

pLDDT: mean 85.5, std 18.34, range [37.66, 98.81]

Radius of gyration: 16.52 Å; chains: 1; bounding box: 38×50×40 Å

Sequence (158 aa):
MSCLSSVCLLQCVVLILSTKIVGSQDAVAGIWQWQASLHRQSSHFYGGSFINKEWVLTAAYCFSRYTSTSGLLVYLGRQNQQSINSNEVSQTVSQIIRHPNYNSATNDNDICLLKLSSSVPFTDYIQPVCLAAVGSTYYTGTTSWVTGWGDINSGVEF

Foldseek 3Di:
DDDDDDDPPQDFDDDPDDDDDDADDQDDQLSQQQWKFKDAPLDTDAIWGAAGQWKTKDFLVSDDPPDDQPRIKIKGSDRDSPDDRPRIDIFGFPDKAQDPPQDPVVRPRGMIMTTTPGTDDDDSRHGGHDDDDPPDDDDPPPDDDDDDDDDSPPPDDD